Protein AF-A0A7W0Z0M8-F1 (afdb_monomer_lite)

Structure (mmCIF, N/CA/C/O backbone):
data_AF-A0A7W0Z0M8-F1
#
_entry.id   AF-A0A7W0Z0M8-F1
#
loop_
_atom_site.group_PDB
_atom_site.id
_atom_site.type_symbol
_atom_site.label_atom_id
_atom_site.label_alt_id
_atom_site.label_comp_id
_atom_site.label_asym_id
_atom_site.label_entity_id
_atom_site.label_seq_id
_atom_site.pdbx_PDB_ins_code
_atom_site.Cartn_x
_atom_site.Cartn_y
_atom_site.Cartn_z
_atom_site.occupancy
_atom_site.B_iso_or_equiv
_atom_site.auth_seq_id
_atom_site.auth_comp_id
_atom_site.auth_asym_id
_atom_site.auth_atom_id
_atom_site.pdbx_PDB_model_num
ATOM 1 N N . MET A 1 1 ? 34.530 2.577 -63.962 1.00 59.97 1 MET A N 1
ATOM 2 C CA . MET A 1 1 ? 33.610 2.706 -62.804 1.00 59.97 1 MET A CA 1
ATOM 3 C C . MET A 1 1 ? 32.925 4.060 -62.866 1.00 59.97 1 MET A C 1
ATOM 5 O O . MET A 1 1 ? 33.619 5.068 -62.829 1.00 59.97 1 MET A O 1
ATOM 9 N N . ALA A 1 2 ? 31.599 4.089 -63.018 1.00 79.44 2 ALA A N 1
ATOM 10 C CA . ALA A 1 2 ? 30.852 5.342 -63.116 1.00 79.44 2 ALA A CA 1
ATOM 11 C C . ALA A 1 2 ? 30.959 6.153 -61.800 1.00 79.44 2 ALA A C 1
ATOM 13 O O . ALA A 1 2 ? 30.924 5.547 -60.725 1.00 79.44 2 ALA A O 1
ATOM 14 N N . PRO A 1 3 ? 31.040 7.497 -61.845 1.00 77.88 3 PRO A N 1
ATOM 15 C CA . PRO A 1 3 ? 31.180 8.356 -60.658 1.00 77.88 3 PRO A CA 1
ATOM 16 C C . PRO A 1 3 ? 30.110 8.097 -59.589 1.00 77.88 3 PRO A C 1
ATOM 18 O O . PRO A 1 3 ? 30.391 8.103 -58.394 1.00 77.88 3 PRO A O 1
ATOM 21 N N . ARG A 1 4 ? 28.892 7.775 -60.038 1.00 82.06 4 ARG A N 1
ATOM 22 C CA . ARG A 1 4 ? 27.743 7.451 -59.183 1.00 82.06 4 ARG A CA 1
ATOM 23 C C . ARG A 1 4 ? 27.960 6.185 -58.351 1.00 82.06 4 ARG A C 1
ATOM 25 O O . ARG A 1 4 ? 27.564 6.154 -57.194 1.00 82.06 4 ARG A O 1
ATOM 32 N N . VAL A 1 5 ? 28.641 5.179 -58.909 1.00 89.31 5 VAL A N 1
ATOM 33 C CA . VAL A 1 5 ? 28.958 3.926 -58.201 1.00 89.31 5 VAL A CA 1
ATOM 34 C C . VAL A 1 5 ? 29.973 4.184 -57.087 1.00 89.31 5 VAL A C 1
ATOM 36 O O . VAL A 1 5 ? 29.813 3.664 -55.990 1.00 89.31 5 VAL A O 1
ATOM 39 N N . ARG A 1 6 ? 30.968 5.048 -57.333 1.00 81.75 6 ARG A N 1
ATOM 40 C CA . ARG A 1 6 ? 31.952 5.446 -56.311 1.00 81.75 6 ARG A CA 1
ATOM 41 C C . ARG A 1 6 ? 31.309 6.214 -55.158 1.00 81.75 6 ARG A C 1
ATOM 43 O O . ARG A 1 6 ? 31.577 5.913 -53.997 1.00 81.75 6 ARG A O 1
ATOM 50 N N . VAL A 1 7 ? 30.435 7.169 -55.470 1.00 90.50 7 VAL A N 1
ATOM 51 C CA . VAL A 1 7 ? 29.716 7.948 -54.450 1.00 90.50 7 VAL A CA 1
ATOM 52 C C . VAL A 1 7 ? 28.806 7.036 -53.629 1.00 90.50 7 VAL A C 1
ATOM 54 O O . VAL A 1 7 ? 28.866 7.071 -52.405 1.00 90.50 7 VAL A O 1
ATOM 57 N N . ALA A 1 8 ? 28.039 6.155 -54.279 1.00 90.69 8 ALA A N 1
ATOM 58 C CA . ALA A 1 8 ? 27.182 5.199 -53.583 1.00 90.69 8 ALA A CA 1
ATOM 59 C C . ALA A 1 8 ? 27.984 4.275 -52.651 1.00 90.69 8 ALA A C 1
ATOM 61 O O . ALA A 1 8 ? 27.578 4.066 -51.510 1.00 90.69 8 ALA A O 1
ATOM 62 N N . SER A 1 9 ? 29.151 3.783 -53.088 1.00 89.88 9 SER A N 1
ATOM 63 C CA . SER A 1 9 ? 30.009 2.946 -52.238 1.00 89.88 9 SER A CA 1
ATOM 64 C C . SER A 1 9 ? 30.570 3.692 -51.026 1.00 89.88 9 SER A C 1
ATOM 66 O O . SER A 1 9 ? 30.616 3.127 -49.938 1.00 89.88 9 SER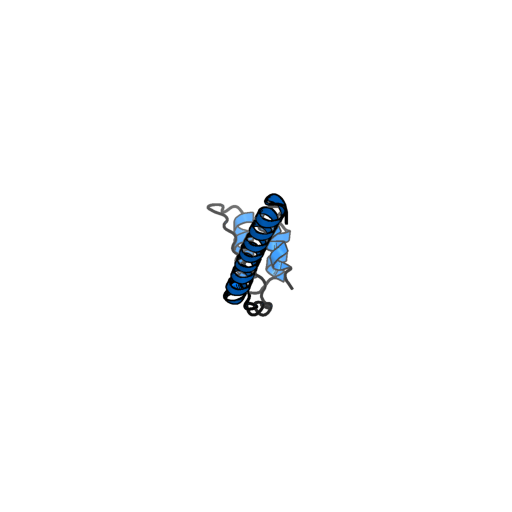 A O 1
ATOM 68 N N . LEU A 1 10 ? 30.946 4.967 -51.183 1.00 93.56 10 LEU A N 1
ATOM 69 C CA . LEU A 1 10 ? 31.437 5.784 -50.070 1.00 93.56 10 LEU A CA 1
ATOM 70 C C . LEU A 1 10 ? 30.327 6.070 -49.056 1.00 93.56 10 LEU A C 1
ATOM 72 O O . LEU A 1 10 ? 30.543 5.925 -47.857 1.00 93.56 10 LEU A O 1
ATOM 76 N N . VAL A 1 11 ? 29.129 6.419 -49.530 1.00 94.56 11 VAL A N 1
ATOM 77 C CA . VAL A 1 11 ? 27.972 6.665 -48.659 1.00 94.56 11 VAL A CA 1
ATOM 78 C C . VAL A 1 11 ? 27.586 5.401 -47.894 1.00 94.56 11 VAL A C 1
ATOM 80 O O . VAL A 1 11 ? 27.374 5.468 -46.687 1.00 94.56 11 VAL A O 1
ATOM 83 N N . ALA A 1 12 ? 27.549 4.245 -48.562 1.00 94.31 12 ALA A N 1
ATOM 84 C CA . ALA A 1 12 ? 27.242 2.973 -47.912 1.00 94.31 12 ALA A CA 1
ATOM 85 C C . ALA A 1 12 ? 28.264 2.622 -46.818 1.00 94.31 12 ALA A C 1
ATOM 87 O O . ALA A 1 12 ? 27.876 2.199 -45.730 1.00 94.31 12 ALA A O 1
ATOM 88 N N . LEU A 1 13 ? 29.556 2.852 -47.076 1.00 96.06 13 LEU A N 1
ATOM 89 C CA . LEU A 1 13 ? 30.620 2.619 -46.099 1.00 96.06 13 LEU A CA 1
ATOM 90 C C . LEU A 1 13 ? 30.467 3.525 -44.866 1.00 96.06 13 LEU A C 1
ATOM 92 O O . LEU A 1 13 ? 30.542 3.050 -43.734 1.00 96.06 13 LEU A O 1
ATOM 96 N N . VAL A 1 14 ? 30.206 4.817 -45.079 1.00 95.19 14 VAL A N 1
ATOM 97 C CA . VAL A 1 14 ? 30.008 5.790 -43.992 1.00 95.19 14 VAL A CA 1
ATOM 98 C C . VAL A 1 14 ? 28.752 5.463 -43.182 1.00 95.19 14 VAL A C 1
ATOM 100 O O . VAL 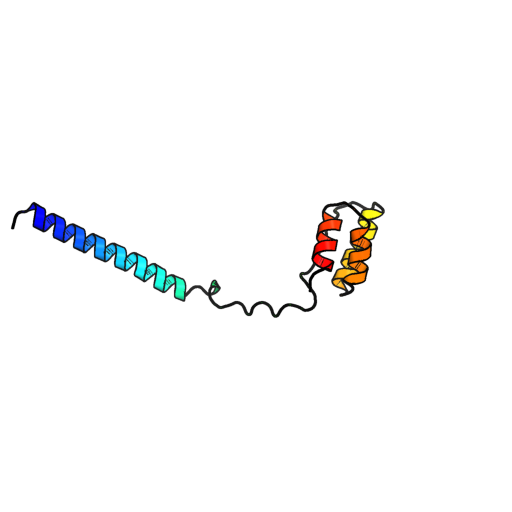A 1 14 ? 28.792 5.488 -41.953 1.00 95.19 14 VAL A O 1
ATOM 103 N N . ALA A 1 15 ? 27.652 5.106 -43.847 1.00 92.81 15 ALA A N 1
ATOM 104 C CA . ALA A 1 15 ? 26.411 4.721 -43.180 1.00 92.81 15 ALA A CA 1
ATOM 105 C C . ALA A 1 15 ? 26.590 3.461 -42.319 1.00 92.81 15 ALA A C 1
ATOM 107 O O . ALA A 1 15 ? 26.135 3.427 -41.175 1.00 92.81 15 ALA A O 1
ATOM 108 N N . ALA A 1 16 ? 27.299 2.450 -42.831 1.00 94.44 16 ALA A N 1
ATOM 109 C CA . ALA A 1 16 ? 27.606 1.236 -42.080 1.00 94.44 16 ALA A CA 1
ATOM 110 C C . ALA A 1 16 ? 28.474 1.531 -40.846 1.00 94.44 16 ALA A C 1
ATOM 112 O O . ALA A 1 16 ? 28.184 1.031 -39.760 1.00 94.44 16 ALA A O 1
ATOM 113 N N . ALA A 1 17 ? 29.492 2.387 -40.985 1.00 94.06 17 ALA A N 1
ATOM 114 C CA . ALA A 1 17 ? 30.335 2.802 -39.866 1.00 94.06 17 ALA A CA 1
ATOM 115 C C . ALA A 1 17 ? 29.528 3.533 -38.779 1.00 94.06 17 ALA A C 1
ATOM 117 O O . ALA A 1 17 ? 29.673 3.229 -37.595 1.00 94.06 17 ALA A O 1
ATOM 118 N N . ALA A 1 18 ? 28.632 4.446 -39.168 1.00 91.88 18 ALA A N 1
ATOM 119 C CA . ALA A 1 18 ? 27.767 5.160 -38.232 1.00 91.88 18 ALA A CA 1
ATOM 120 C C . ALA A 1 18 ? 26.822 4.212 -37.476 1.00 91.88 18 ALA A C 1
ATOM 122 O O . ALA A 1 18 ? 26.718 4.301 -36.254 1.00 91.88 18 ALA A O 1
ATOM 123 N N . ALA A 1 19 ? 26.182 3.269 -38.176 1.00 91.69 19 ALA A N 1
ATOM 124 C CA . ALA A 1 19 ? 25.309 2.273 -37.554 1.00 91.69 19 ALA A CA 1
ATOM 125 C C . ALA A 1 19 ? 26.071 1.355 -36.583 1.00 91.69 19 ALA A C 1
ATOM 127 O O . ALA A 1 19 ? 25.577 1.023 -35.507 1.00 91.69 19 ALA A O 1
ATOM 128 N N . MET A 1 20 ? 27.295 0.959 -36.935 1.00 90.38 20 MET A N 1
ATOM 129 C CA . MET A 1 20 ? 28.120 0.116 -36.073 1.00 90.38 20 MET A CA 1
ATOM 130 C C . MET A 1 20 ? 28.549 0.855 -34.800 1.00 90.38 20 MET A C 1
ATOM 132 O O . MET A 1 20 ? 28.525 0.274 -33.716 1.00 90.38 20 MET A O 1
ATOM 136 N N . LEU A 1 21 ? 28.879 2.145 -34.912 1.00 92.88 21 LEU A N 1
ATOM 137 C CA . LEU A 1 21 ? 29.216 2.990 -33.767 1.00 92.88 21 LEU A CA 1
ATOM 138 C C . LEU A 1 21 ? 28.030 3.181 -32.816 1.00 92.88 21 LEU A C 1
ATOM 140 O O . LEU A 1 21 ? 28.210 3.068 -31.606 1.00 92.88 21 LEU A O 1
ATOM 144 N N . THR A 1 22 ? 26.822 3.433 -33.329 1.00 89.12 22 THR A N 1
ATOM 145 C CA . THR A 1 22 ? 25.638 3.635 -32.475 1.00 89.12 22 THR A CA 1
ATOM 146 C C . THR A 1 22 ? 25.239 2.360 -31.739 1.00 89.12 22 THR A C 1
ATOM 148 O O . THR A 1 22 ? 25.023 2.401 -30.529 1.00 89.12 22 THR A O 1
ATOM 151 N N . VAL A 1 23 ? 25.205 1.215 -32.429 1.00 90.19 23 VAL A N 1
ATOM 152 C CA . VAL A 1 23 ? 24.912 -0.086 -31.804 1.00 90.19 23 VAL A CA 1
ATOM 153 C C . VAL A 1 23 ? 26.006 -0.466 -30.808 1.00 90.19 23 VAL A C 1
ATOM 155 O O . VAL A 1 23 ? 25.701 -0.894 -29.698 1.00 90.19 23 VAL A O 1
ATOM 158 N N . GLY A 1 24 ? 27.278 -0.265 -31.162 1.00 88.88 24 GLY A N 1
ATOM 159 C CA . GLY A 1 24 ? 28.406 -0.521 -30.268 1.00 88.88 24 GLY A CA 1
ATOM 160 C C . GLY A 1 24 ? 28.333 0.310 -28.987 1.00 88.88 24 GLY A C 1
ATOM 161 O O . GLY A 1 24 ? 28.473 -0.237 -27.894 1.00 88.88 24 GLY A O 1
ATOM 162 N N . ALA A 1 25 ? 28.040 1.608 -29.105 1.00 83.81 25 ALA A N 1
ATOM 163 C CA . ALA A 1 25 ? 27.859 2.496 -27.961 1.00 83.81 25 ALA A CA 1
ATOM 164 C C . ALA A 1 25 ? 26.666 2.080 -27.088 1.00 83.81 25 ALA A C 1
ATOM 166 O O . ALA A 1 25 ? 26.810 2.026 -25.871 1.00 83.81 25 ALA A O 1
ATOM 167 N N . ALA A 1 26 ? 25.524 1.728 -27.685 1.00 82.19 26 ALA A N 1
ATOM 168 C CA . ALA A 1 26 ? 24.356 1.249 -26.945 1.00 82.19 26 ALA A CA 1
ATOM 169 C C . ALA A 1 26 ? 24.650 -0.051 -26.175 1.00 82.19 26 ALA A C 1
ATOM 171 O O . ALA A 1 26 ? 24.263 -0.187 -25.017 1.00 82.19 26 ALA A O 1
ATOM 172 N N . VAL A 1 27 ? 25.381 -0.992 -26.782 1.00 87.88 27 VAL A N 1
ATOM 173 C CA . VAL A 1 27 ? 25.781 -2.245 -26.122 1.00 87.88 27 VAL A CA 1
ATOM 174 C C . VAL A 1 27 ? 26.771 -1.991 -24.987 1.00 87.88 27 VAL A C 1
ATOM 176 O O . VAL A 1 27 ? 26.644 -2.621 -23.940 1.00 87.88 27 VAL A O 1
ATOM 179 N N . LEU A 1 28 ? 27.744 -1.089 -25.162 1.00 83.19 28 LEU A N 1
ATOM 180 C CA . LEU A 1 28 ? 28.659 -0.716 -24.077 1.00 83.19 28 LEU A CA 1
ATOM 181 C C . LEU A 1 28 ? 27.901 -0.040 -22.927 1.00 83.19 28 LEU A C 1
ATOM 183 O O . LEU A 1 28 ? 28.039 -0.465 -21.787 1.00 83.19 28 LEU A O 1
ATOM 187 N N . GLN A 1 29 ? 27.035 0.930 -23.226 1.00 78.38 29 GLN A N 1
ATOM 188 C CA . GLN A 1 29 ? 26.240 1.636 -22.215 1.00 78.38 29 GLN A CA 1
ATOM 189 C C . GLN A 1 29 ? 25.273 0.709 -21.470 1.00 78.38 29 GLN A C 1
ATOM 191 O O . GLN A 1 29 ? 25.109 0.839 -20.264 1.00 78.38 29 GLN A O 1
ATOM 196 N N . SER A 1 30 ? 24.671 -0.269 -22.153 1.00 69.81 30 SER A N 1
ATOM 197 C CA . SER A 1 30 ? 23.777 -1.240 -21.512 1.00 69.81 30 SER A CA 1
ATOM 198 C C . SER A 1 30 ? 24.503 -2.192 -20.554 1.00 69.81 30 SER A C 1
ATOM 200 O O . SER A 1 30 ? 23.854 -2.794 -19.702 1.00 69.81 30 SER A O 1
ATOM 202 N N . ARG A 1 31 ? 25.824 -2.369 -20.690 1.00 65.38 31 ARG A N 1
ATOM 203 C CA . ARG A 1 31 ? 26.628 -3.206 -19.781 1.00 65.38 31 ARG A CA 1
ATOM 204 C C . ARG A 1 31 ? 26.995 -2.479 -18.494 1.00 65.38 31 ARG A C 1
ATOM 206 O O . ARG A 1 31 ? 27.125 -3.132 -17.464 1.00 65.38 31 ARG A O 1
ATOM 213 N N . ASP A 1 32 ? 27.123 -1.158 -18.562 1.00 58.78 32 ASP A N 1
ATOM 214 C CA . ASP A 1 32 ? 27.421 -0.296 -17.417 1.00 58.78 32 ASP A CA 1
ATOM 215 C C . ASP A 1 32 ? 26.160 0.184 -16.685 1.00 58.78 32 ASP A C 1
ATOM 217 O O . ASP A 1 32 ? 26.264 0.998 -15.772 1.00 58.78 32 ASP A O 1
ATOM 221 N N . ASP A 1 33 ? 24.972 -0.321 -17.040 1.00 52.53 33 ASP A N 1
ATOM 222 C CA . ASP A 1 33 ? 23.738 -0.007 -16.328 1.00 52.53 33 ASP A CA 1
ATOM 223 C C . ASP A 1 33 ? 23.672 -0.777 -14.988 1.00 52.53 33 ASP A C 1
ATOM 225 O O . ASP A 1 33 ? 23.415 -1.991 -14.975 1.00 52.53 33 ASP A O 1
ATOM 229 N N . PRO A 1 34 ? 23.846 -0.116 -13.823 1.00 53.78 34 PRO A N 1
ATOM 230 C CA . PRO A 1 34 ? 23.650 -0.757 -12.526 1.00 53.78 34 PRO A CA 1
ATOM 231 C C . PRO A 1 34 ? 22.194 -1.203 -12.297 1.00 53.78 34 PRO A C 1
ATOM 233 O O . PRO A 1 34 ? 21.946 -1.958 -11.357 1.00 53.78 34 PRO A O 1
ATOM 236 N N . SER A 1 35 ? 21.247 -0.792 -13.149 1.00 53.09 35 SER A N 1
ATOM 237 C CA . SER A 1 35 ? 19.850 -1.243 -13.167 1.00 53.09 35 SER A CA 1
ATOM 238 C C . SER A 1 35 ? 19.673 -2.646 -13.776 1.00 53.09 35 SER A C 1
ATOM 240 O O . SER A 1 35 ? 18.656 -3.293 -13.537 1.00 53.09 35 SER A O 1
ATOM 242 N N . THR A 1 36 ? 20.679 -3.164 -14.503 1.00 49.59 36 THR A N 1
ATOM 243 C CA . THR A 1 36 ? 20.714 -4.552 -15.025 1.00 49.59 36 THR A CA 1
ATOM 244 C C . THR A 1 36 ? 21.512 -5.505 -14.128 1.00 49.59 36 THR A C 1
ATOM 246 O O . THR A 1 36 ? 21.575 -6.712 -14.375 1.00 49.59 36 THR A O 1
ATOM 249 N N . ARG A 1 37 ? 22.057 -5.029 -12.999 1.00 45.50 37 ARG A N 1
ATOM 250 C CA . ARG A 1 37 ? 22.263 -5.951 -11.878 1.00 45.50 37 ARG A CA 1
ATOM 251 C C . ARG A 1 37 ? 20.866 -6.484 -11.567 1.00 45.50 37 ARG A C 1
ATOM 253 O O . ARG A 1 37 ? 19.992 -5.649 -11.336 1.00 45.50 37 ARG A O 1
ATOM 260 N N . PRO A 1 38 ? 20.608 -7.806 -11.547 1.00 45.38 38 PRO A N 1
ATOM 261 C CA . PRO A 1 38 ? 19.422 -8.273 -10.863 1.00 45.38 38 PRO A CA 1
ATOM 262 C C . PRO A 1 38 ? 19.559 -7.686 -9.463 1.00 45.38 38 PRO A C 1
ATOM 264 O O . PRO A 1 38 ? 20.424 -8.097 -8.683 1.00 45.38 38 PRO A O 1
ATOM 267 N N . THR A 1 39 ? 18.770 -6.648 -9.170 1.00 54.28 39 THR A N 1
ATOM 268 C CA . THR A 1 39 ? 18.467 -6.310 -7.792 1.00 54.28 39 THR A CA 1
ATOM 269 C C . THR A 1 39 ? 18.136 -7.660 -7.180 1.00 54.28 39 THR A C 1
ATOM 271 O O . THR A 1 39 ? 17.406 -8.425 -7.825 1.00 54.28 39 THR A O 1
ATOM 274 N N . PRO A 1 40 ? 18.757 -8.051 -6.050 1.00 48.91 40 PRO A N 1
ATOM 275 C CA . PRO A 1 40 ? 18.342 -9.273 -5.394 1.00 48.91 40 PRO A CA 1
ATOM 276 C C . PRO A 1 40 ? 16.838 -9.120 -5.288 1.00 48.91 40 PRO A C 1
ATOM 278 O O . PRO A 1 40 ? 16.408 -8.165 -4.640 1.00 48.91 40 PRO A O 1
ATOM 281 N N . VAL A 1 41 ? 16.085 -9.929 -6.051 1.00 55.31 41 VAL A N 1
ATOM 282 C CA . VAL A 1 41 ? 14.622 -9.890 -6.101 1.00 55.31 41 VAL A CA 1
ATOM 283 C C . VAL A 1 41 ? 14.272 -9.868 -4.644 1.00 55.31 41 VAL A C 1
ATOM 285 O O . VAL A 1 41 ? 14.640 -10.840 -3.978 1.00 55.31 41 VAL A O 1
ATOM 288 N N . ALA A 1 42 ? 13.811 -8.713 -4.141 1.00 53.91 42 ALA A N 1
ATOM 289 C CA . ALA A 1 42 ? 13.826 -8.440 -2.711 1.00 53.91 42 ALA A CA 1
ATOM 290 C C . ALA A 1 42 ? 13.184 -9.661 -2.085 1.00 53.91 42 ALA A C 1
ATOM 292 O O . ALA A 1 42 ? 12.029 -9.932 -2.419 1.00 53.91 42 ALA A O 1
ATOM 293 N N . ARG A 1 43 ? 14.003 -10.481 -1.393 1.00 49.56 43 ARG A N 1
ATOM 294 C CA . ARG A 1 43 ? 13.656 -11.858 -1.017 1.00 49.56 43 ARG A CA 1
ATOM 295 C C . ARG A 1 43 ? 12.232 -11.778 -0.532 1.00 49.56 43 ARG A C 1
ATOM 297 O O . ARG A 1 43 ? 12.059 -11.050 0.440 1.00 49.56 43 ARG A O 1
ATOM 304 N N . ALA A 1 44 ? 11.287 -12.387 -1.267 1.00 54.50 44 ALA A N 1
ATOM 305 C CA . ALA A 1 44 ? 9.857 -12.125 -1.120 1.00 54.50 44 ALA A CA 1
ATOM 306 C C . ALA A 1 44 ? 9.567 -11.959 0.366 1.00 54.50 44 ALA A C 1
ATOM 308 O O . ALA A 1 44 ? 9.701 -12.931 1.114 1.00 54.50 44 ALA A O 1
ATOM 309 N N . CYS A 1 45 ? 9.390 -10.708 0.813 1.00 55.84 45 CYS A N 1
ATOM 310 C CA . CYS A 1 45 ? 9.296 -10.462 2.240 1.00 55.84 45 CYS A CA 1
ATOM 311 C C . CYS A 1 45 ? 8.062 -11.247 2.681 1.00 55.84 45 CYS A C 1
ATOM 313 O O . CYS A 1 45 ? 6.988 -10.98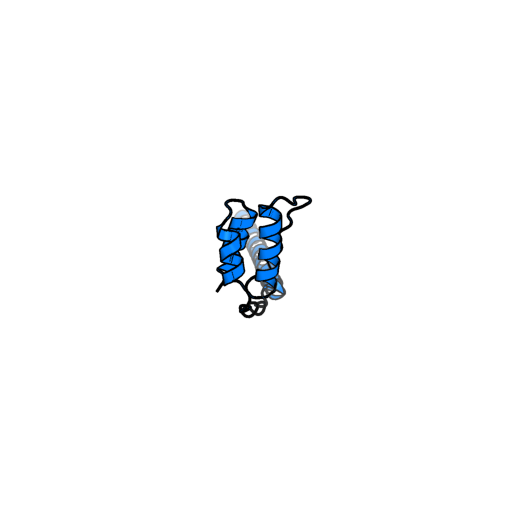2 2.140 1.00 55.84 45 CYS A O 1
ATOM 315 N N . PRO A 1 46 ? 8.184 -12.206 3.620 1.00 58.81 46 PRO A N 1
ATOM 316 C CA . PRO A 1 46 ? 7.033 -12.994 4.065 1.00 58.81 46 PRO A CA 1
ATOM 317 C C . PRO A 1 46 ? 5.918 -12.092 4.616 1.00 58.81 46 PRO A C 1
ATOM 319 O O . PRO A 1 46 ? 4.747 -12.444 4.650 1.00 58.81 46 PRO A O 1
ATOM 322 N N . SER A 1 47 ? 6.297 -10.893 5.059 1.00 64.00 47 SER A N 1
ATOM 323 C CA . SER A 1 47 ? 5.408 -9.768 5.287 1.00 64.00 47 SER A CA 1
ATOM 324 C C . SER A 1 47 ? 5.277 -8.968 3.986 1.00 64.00 47 SER A C 1
ATOM 326 O O . SER A 1 47 ? 6.231 -8.285 3.614 1.00 64.00 47 SER A O 1
ATOM 328 N N . GLY A 1 48 ? 4.130 -9.049 3.307 1.00 73.88 48 GLY A N 1
ATOM 329 C CA . GLY A 1 48 ? 3.829 -8.302 2.076 1.00 73.88 48 GLY A CA 1
ATOM 330 C C . GLY A 1 48 ? 4.131 -6.786 2.099 1.00 73.88 48 GLY A C 1
ATOM 331 O O . GLY A 1 48 ? 4.587 -6.239 3.105 1.00 73.88 48 GLY A O 1
ATOM 332 N N . PRO A 1 49 ? 3.875 -6.065 0.989 1.00 83.62 49 PRO A N 1
ATOM 333 C CA . PRO A 1 49 ? 4.315 -4.681 0.810 1.00 83.62 49 PRO A CA 1
ATOM 334 C C . PRO A 1 49 ? 3.846 -3.780 1.960 1.00 83.62 49 PRO A C 1
ATOM 336 O O . PRO A 1 49 ? 2.713 -3.953 2.416 1.00 83.62 49 PRO A O 1
ATOM 339 N N . PRO A 1 50 ? 4.644 -2.803 2.424 1.00 85.88 50 PRO A N 1
ATOM 340 C CA . PRO A 1 50 ? 4.199 -1.887 3.468 1.00 85.88 50 PRO A CA 1
ATOM 341 C C . PRO A 1 50 ? 2.946 -1.126 3.010 1.00 85.88 50 PRO A C 1
ATOM 343 O O . PRO A 1 50 ? 2.909 -0.567 1.917 1.00 85.88 50 PRO A O 1
ATOM 346 N N . LEU A 1 51 ? 1.918 -1.096 3.861 1.00 87.75 51 LEU A N 1
ATOM 347 C CA . LEU A 1 51 ? 0.666 -0.387 3.606 1.00 87.75 51 LEU A CA 1
ATOM 348 C C . LEU A 1 51 ? 0.575 0.825 4.525 1.00 87.75 51 LEU A C 1
ATOM 350 O O . LEU A 1 51 ? 0.578 0.688 5.749 1.00 87.75 51 LEU A O 1
ATOM 354 N N . ARG A 1 52 ? 0.417 2.005 3.930 1.00 87.75 52 ARG A N 1
ATOM 355 C CA . ARG A 1 52 ? 0.100 3.239 4.643 1.00 87.75 52 ARG A CA 1
ATOM 356 C C . ARG A 1 52 ? -1.075 3.901 3.938 1.00 87.75 52 ARG A C 1
ATOM 358 O O . ARG A 1 52 ? -0.985 4.215 2.758 1.00 87.75 52 ARG A O 1
ATOM 365 N N . LEU A 1 53 ? -2.181 4.050 4.658 1.00 90.94 53 LEU A N 1
ATOM 366 C CA . LEU A 1 53 ? -3.365 4.754 4.179 1.00 90.94 53 LEU A CA 1
ATOM 367 C C . LEU A 1 53 ? -3.344 6.151 4.789 1.00 90.94 53 LEU A C 1
ATOM 369 O O . LEU A 1 53 ? -3.294 6.272 6.014 1.00 90.94 53 LEU A O 1
ATOM 373 N N . ASP A 1 54 ? -3.356 7.175 3.946 1.00 89.06 54 ASP A N 1
ATOM 374 C CA . ASP A 1 54 ? -3.581 8.546 4.384 1.00 89.06 54 ASP A CA 1
ATOM 375 C C . ASP A 1 54 ? -5.077 8.841 4.277 1.00 89.06 54 ASP A C 1
ATOM 377 O O . ASP A 1 54 ? -5.657 8.774 3.195 1.00 89.06 54 ASP A O 1
ATOM 381 N N . LEU A 1 55 ? -5.710 9.085 5.421 1.00 91.19 55 LEU A N 1
ATOM 382 C CA . LEU A 1 55 ? -7.140 9.383 5.519 1.00 91.19 55 LEU A CA 1
ATOM 383 C C . LEU A 1 55 ? -7.379 10.896 5.681 1.00 91.19 55 LEU A C 1
ATOM 385 O O . LEU A 1 55 ? -8.518 11.331 5.859 1.00 91.19 55 LEU A O 1
ATOM 389 N N . GLY A 1 56 ? -6.314 11.705 5.633 1.00 88.62 56 GLY A N 1
ATOM 390 C CA . GLY A 1 56 ? -6.358 13.136 5.893 1.00 88.62 56 GLY A CA 1
ATOM 391 C C . GLY A 1 56 ? -6.907 13.441 7.287 1.00 88.62 56 GLY A C 1
ATOM 392 O O . GLY A 1 56 ? -6.483 12.862 8.284 1.00 88.62 56 GLY A O 1
ATOM 393 N N . VAL A 1 57 ? -7.881 14.352 7.348 1.00 90.31 57 VAL A N 1
ATOM 394 C CA . VAL A 1 57 ? -8.548 14.787 8.591 1.00 90.31 57 VAL A CA 1
ATOM 395 C C . VAL A 1 57 ? -9.845 14.022 8.895 1.00 90.31 57 VAL A C 1
ATOM 397 O O . VAL A 1 57 ? -10.608 14.428 9.771 1.00 90.31 57 VAL A O 1
ATOM 400 N N . ARG A 1 58 ? -10.145 12.934 8.169 1.00 90.62 58 ARG A N 1
ATOM 401 C CA . ARG A 1 58 ? -11.349 12.126 8.426 1.00 90.62 58 ARG A CA 1
ATOM 402 C C . ARG A 1 58 ? -11.218 11.337 9.729 1.00 90.62 58 ARG A C 1
ATOM 404 O O . ARG A 1 58 ? -10.279 10.565 9.895 1.00 90.62 58 ARG A O 1
ATOM 411 N N . ASP A 1 59 ? -12.226 11.460 10.593 1.00 93.00 59 ASP A N 1
ATOM 412 C CA . ASP A 1 59 ? -12.357 10.693 11.849 1.00 93.00 59 ASP A CA 1
ATOM 413 C C . ASP A 1 59 ? -13.714 9.962 11.972 1.00 93.00 59 ASP A C 1
ATOM 415 O O . ASP A 1 59 ? -14.178 9.547 13.044 1.00 93.00 59 ASP A O 1
ATOM 419 N N . ASP A 1 60 ? -14.385 9.776 10.834 1.00 94.81 60 ASP A N 1
ATOM 420 C CA . ASP A 1 60 ? -15.599 8.975 10.756 1.00 94.81 60 ASP A CA 1
ATOM 421 C C . ASP A 1 60 ? -15.349 7.512 11.210 1.00 94.81 60 ASP A C 1
ATOM 423 O O . ASP A 1 60 ? -14.203 7.047 11.288 1.00 94.81 60 ASP A O 1
ATOM 427 N N . PRO A 1 61 ? -16.401 6.754 11.579 1.00 96.12 61 PRO A N 1
ATOM 428 C CA . PRO A 1 61 ? -16.237 5.391 12.087 1.00 96.12 61 PRO A CA 1
ATOM 429 C C . PRO A 1 61 ? -15.474 4.456 11.139 1.00 96.12 61 PRO A C 1
ATOM 431 O O . PRO A 1 61 ? -14.778 3.551 11.612 1.00 96.12 61 PRO A O 1
ATOM 434 N N . GLU A 1 62 ? -15.591 4.671 9.825 1.00 95.38 62 GLU A N 1
ATOM 435 C CA . GLU A 1 62 ? -14.827 3.942 8.818 1.00 95.38 62 GLU A CA 1
ATOM 436 C C . GLU A 1 62 ? -13.354 4.348 8.865 1.00 95.38 62 GLU A C 1
ATOM 438 O O . GLU A 1 62 ? -12.506 3.473 9.023 1.00 95.38 62 GLU A O 1
ATOM 443 N N . ALA A 1 63 ? -13.031 5.642 8.836 1.00 96.56 63 ALA A N 1
ATOM 444 C CA . ALA A 1 63 ? -11.652 6.121 8.916 1.00 96.56 63 ALA A CA 1
ATOM 445 C C . ALA A 1 63 ? -10.921 5.593 10.167 1.00 96.56 63 ALA A C 1
ATOM 447 O O . ALA A 1 63 ? -9.814 5.052 10.075 1.00 96.56 63 ALA A O 1
ATOM 448 N N . ARG A 1 64 ? -11.578 5.606 11.333 1.00 95.94 64 ARG A N 1
ATOM 449 C CA . ARG A 1 64 ? -11.036 5.000 12.564 1.00 95.94 64 ARG A CA 1
ATOM 450 C C . ARG A 1 64 ? -10.832 3.492 12.440 1.00 95.94 64 ARG A C 1
ATOM 452 O O . ARG A 1 64 ? -9.863 2.952 12.975 1.00 95.94 64 ARG A O 1
ATOM 459 N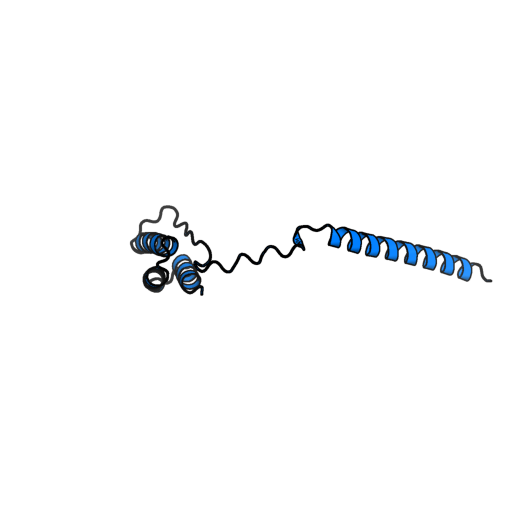 N . ALA A 1 65 ? -11.735 2.787 11.763 1.00 96.56 65 ALA A N 1
ATOM 460 C CA . ALA A 1 65 ? -11.584 1.357 11.517 1.00 96.56 65 ALA A CA 1
ATOM 461 C C . ALA A 1 65 ? -10.429 1.055 10.549 1.00 96.56 65 ALA A C 1
ATOM 463 O O . ALA A 1 65 ? -9.654 0.138 10.819 1.00 96.56 65 ALA A O 1
ATOM 464 N N . LEU A 1 66 ? -10.270 1.844 9.485 1.00 96.44 66 LEU A N 1
ATOM 465 C CA . LEU A 1 66 ? -9.183 1.721 8.512 1.00 96.44 66 LEU A CA 1
ATOM 466 C C . LEU A 1 66 ? -7.817 2.032 9.135 1.00 96.44 66 LEU A C 1
ATOM 468 O O . LEU A 1 66 ? -6.863 1.298 8.891 1.00 96.44 66 LEU A O 1
ATOM 472 N N . SER A 1 67 ? -7.733 3.040 10.007 1.00 95.31 67 SER A N 1
ATOM 473 C CA . SER A 1 67 ? -6.519 3.353 10.776 1.00 95.31 67 SER A CA 1
ATOM 474 C C . SER A 1 67 ? -6.131 2.216 11.733 1.00 95.31 67 SER A C 1
ATOM 476 O O . SER A 1 67 ? -4.976 1.799 11.811 1.00 95.31 67 SER A O 1
ATOM 478 N N . ARG A 1 68 ? -7.110 1.595 12.404 1.00 95.19 68 ARG A N 1
ATOM 479 C CA . ARG A 1 68 ? -6.839 0.379 13.191 1.00 95.19 68 ARG A CA 1
ATOM 480 C C . ARG A 1 68 ? -6.394 -0.789 12.308 1.00 95.19 68 ARG A C 1
ATOM 482 O O . ARG A 1 68 ? -5.488 -1.528 12.688 1.00 95.19 68 ARG A O 1
ATOM 489 N N . ALA A 1 69 ? -7.013 -0.972 11.143 1.00 95.75 69 ALA A N 1
ATOM 490 C CA . ALA A 1 69 ? -6.675 -2.043 10.209 1.00 95.75 69 ALA A CA 1
ATOM 491 C C . ALA A 1 69 ? -5.264 -1.892 9.624 1.00 95.75 69 ALA A C 1
ATOM 493 O O . ALA A 1 69 ? -4.548 -2.888 9.517 1.00 95.75 69 ALA A O 1
ATOM 494 N N . SER A 1 70 ? -4.828 -0.668 9.313 1.00 94.25 70 SER A N 1
ATOM 495 C CA . SER A 1 70 ? -3.458 -0.401 8.867 1.00 94.25 70 SER A CA 1
ATOM 496 C C . SER A 1 70 ? -2.440 -0.730 9.966 1.00 94.25 70 SER A C 1
ATOM 498 O O . SER A 1 70 ? -1.442 -1.390 9.686 1.00 94.25 70 SER A O 1
ATOM 500 N N . GLY A 1 71 ? -2.738 -0.413 11.231 1.00 93.75 71 GLY A N 1
ATOM 501 C CA . GLY A 1 71 ? -1.928 -0.840 12.378 1.00 93.75 71 GLY A CA 1
ATOM 502 C C . GLY A 1 71 ? -1.877 -2.365 12.562 1.00 93.75 71 GLY A C 1
ATOM 503 O O . GLY A 1 71 ? -0.830 -2.925 12.888 1.00 93.75 71 GLY A O 1
ATOM 504 N N . LEU A 1 72 ? -2.984 -3.075 12.315 1.00 93.69 72 LEU A N 1
ATOM 505 C CA . LEU A 1 72 ? -3.000 -4.544 12.305 1.00 93.69 72 LEU A CA 1
ATOM 506 C C . LEU A 1 72 ? -2.124 -5.113 11.181 1.00 93.69 72 LEU A C 1
ATOM 508 O O . LEU A 1 72 ? -1.393 -6.071 11.424 1.00 93.69 72 LEU A O 1
ATOM 512 N N . TYR A 1 73 ? -2.183 -4.524 9.987 1.00 92.06 73 TYR A N 1
ATOM 513 C CA . TYR A 1 73 ? -1.380 -4.939 8.839 1.00 92.06 73 TYR A CA 1
ATOM 514 C C . TYR A 1 73 ? 0.117 -4.714 9.087 1.00 92.06 73 TYR A C 1
ATOM 516 O O . TYR A 1 73 ? 0.908 -5.638 8.918 1.00 92.06 73 TYR A O 1
ATOM 524 N N . ALA A 1 74 ? 0.494 -3.530 9.580 1.00 90.56 74 ALA A N 1
ATOM 525 C CA . ALA A 1 74 ? 1.875 -3.206 9.941 1.00 90.56 74 ALA A CA 1
ATOM 526 C C . ALA A 1 74 ? 2.425 -4.127 11.046 1.00 90.56 74 ALA A C 1
ATOM 528 O O . ALA A 1 74 ? 3.600 -4.474 11.037 1.00 90.56 74 ALA A O 1
ATOM 529 N N . GLY A 1 75 ? 1.566 -4.573 11.967 1.00 89.88 75 GLY A N 1
ATOM 530 C CA . GLY A 1 75 ? 1.906 -5.552 13.002 1.00 89.88 75 GLY A CA 1
ATOM 531 C C . GLY A 1 75 ? 1.919 -7.014 12.538 1.00 89.88 75 GLY A C 1
ATOM 532 O O . GLY A 1 75 ? 1.903 -7.898 13.391 1.00 89.88 75 GLY A O 1
ATOM 533 N N . GLY A 1 76 ? 1.867 -7.290 11.229 1.00 89.19 76 GLY A N 1
ATOM 534 C CA . GLY A 1 76 ? 1.911 -8.652 10.682 1.00 89.19 76 GLY A CA 1
ATOM 535 C C . GLY A 1 76 ? 0.643 -9.475 10.925 1.00 89.19 76 GLY A C 1
ATOM 536 O O . GLY A 1 76 ? 0.683 -10.698 10.884 1.00 89.19 76 GLY A O 1
ATOM 537 N N . ARG A 1 77 ? -0.497 -8.833 11.212 1.00 91.50 77 ARG A N 1
ATOM 538 C CA . ARG A 1 77 ? -1.796 -9.498 11.422 1.00 91.50 77 ARG A CA 1
ATOM 539 C C . ARG A 1 77 ? -2.694 -9.312 10.201 1.00 91.50 77 ARG A C 1
ATOM 541 O O . ARG A 1 77 ? -3.784 -8.740 10.304 1.00 91.50 77 ARG A O 1
ATOM 548 N N . GLN A 1 78 ? -2.250 -9.804 9.045 1.00 91.12 78 GLN A N 1
ATOM 549 C CA . GLN A 1 78 ? -2.907 -9.585 7.751 1.00 91.12 78 GLN A CA 1
ATOM 550 C C . GLN A 1 78 ? -4.341 -10.130 7.737 1.00 91.12 78 GLN A C 1
ATOM 552 O O . GLN A 1 78 ? -5.250 -9.438 7.287 1.00 91.12 78 GLN A O 1
ATOM 557 N N . ALA A 1 79 ? -4.590 -11.311 8.317 1.00 92.38 79 ALA A N 1
ATOM 558 C CA . ALA A 1 79 ? -5.934 -11.896 8.378 1.00 92.38 79 ALA A CA 1
ATOM 559 C C . ALA A 1 79 ? -6.937 -11.015 9.150 1.00 92.38 79 ALA A C 1
ATOM 561 O O . ALA A 1 79 ? -8.078 -10.828 8.717 1.00 92.38 79 ALA A O 1
ATOM 562 N N . ASN A 1 80 ? -6.502 -10.424 10.268 1.00 94.69 80 ASN A N 1
ATOM 563 C CA . ASN A 1 80 ? -7.33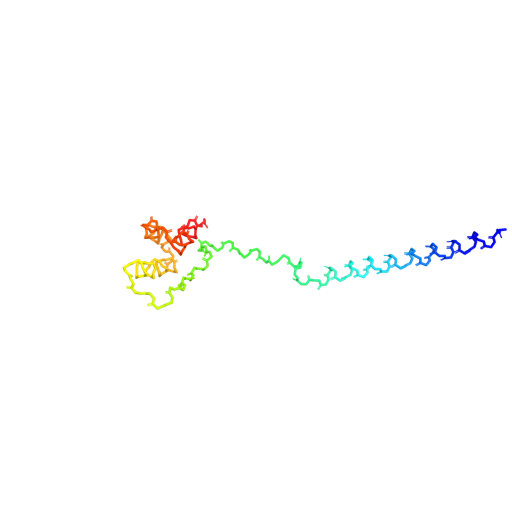4 -9.517 11.060 1.00 94.69 80 ASN A CA 1
ATOM 564 C C . ASN A 1 80 ? -7.549 -8.187 10.334 1.00 94.69 80 ASN A C 1
ATOM 566 O O . ASN A 1 80 ? -8.679 -7.706 10.274 1.00 94.69 80 ASN A O 1
ATOM 570 N N . ALA A 1 81 ? -6.496 -7.629 9.730 1.00 94.88 81 ALA A N 1
ATOM 571 C CA . ALA A 1 81 ? -6.597 -6.421 8.916 1.00 94.88 81 ALA A CA 1
ATOM 572 C C . ALA A 1 81 ? -7.583 -6.613 7.750 1.00 94.88 81 ALA A C 1
ATOM 574 O O . ALA A 1 81 ? -8.487 -5.799 7.562 1.00 94.88 81 ALA A O 1
ATOM 575 N N . ARG A 1 82 ? -7.492 -7.746 7.038 1.00 94.69 82 ARG A N 1
ATOM 576 C CA . ARG A 1 82 ? -8.377 -8.099 5.917 1.00 94.69 82 ARG A CA 1
ATOM 577 C C . ARG A 1 82 ? -9.846 -8.109 6.319 1.00 94.69 82 ARG A C 1
ATOM 579 O O . ARG A 1 82 ? -10.676 -7.601 5.574 1.00 94.69 82 ARG A O 1
ATOM 586 N N . ARG A 1 83 ? -10.178 -8.670 7.489 1.00 96.50 83 ARG A N 1
ATOM 587 C CA . ARG A 1 83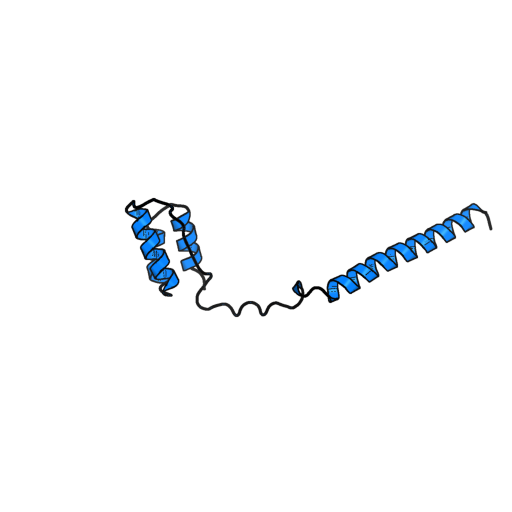 ? -11.561 -8.697 8.000 1.00 96.50 83 ARG A CA 1
ATOM 588 C C . ARG A 1 83 ? -12.124 -7.297 8.222 1.00 96.50 83 ARG A C 1
ATOM 590 O O . ARG A 1 83 ? -13.301 -7.080 7.961 1.00 96.50 83 ARG A O 1
ATOM 597 N N . VAL A 1 84 ? -11.302 -6.364 8.702 1.00 96.75 84 VAL A N 1
ATOM 598 C CA . VAL A 1 84 ? -11.732 -4.978 8.923 1.00 96.75 84 VAL A CA 1
ATOM 599 C C . VAL A 1 84 ? -11.888 -4.244 7.593 1.00 96.75 84 VAL A C 1
ATOM 601 O O . VAL A 1 84 ? -12.919 -3.615 7.378 1.00 96.75 84 VAL A O 1
ATOM 604 N N . PHE A 1 85 ? -10.922 -4.379 6.679 1.00 96.44 85 PHE A N 1
ATOM 605 C CA . PHE A 1 85 ? -10.995 -3.777 5.346 1.00 96.44 85 PHE A CA 1
ATOM 606 C C . PHE A 1 85 ? -12.203 -4.271 4.541 1.00 96.44 85 PHE A C 1
ATOM 608 O O . PHE A 1 85 ? -12.902 -3.471 3.933 1.00 96.44 85 PHE A O 1
ATOM 615 N N . ALA A 1 86 ? -12.519 -5.567 4.604 1.00 96.38 86 ALA A N 1
ATOM 616 C CA . ALA A 1 86 ? -13.640 -6.159 3.871 1.00 96.38 86 ALA A CA 1
ATOM 617 C C . ALA A 1 86 ? -15.030 -5.651 4.303 1.00 96.38 86 ALA A C 1
ATOM 619 O O . ALA A 1 86 ? -16.013 -5.926 3.620 1.00 96.38 86 ALA A O 1
ATOM 620 N N . ARG A 1 87 ? -15.135 -4.927 5.426 1.00 96.81 87 ARG A N 1
ATOM 621 C CA . ARG A 1 87 ? -16.402 -4.352 5.900 1.00 96.81 87 ARG A CA 1
ATOM 622 C C . ARG A 1 87 ? -16.820 -3.102 5.116 1.00 96.81 87 ARG A C 1
ATOM 624 O O . ARG A 1 87 ? -17.985 -2.723 5.187 1.00 96.81 87 ARG A O 1
ATOM 631 N N . PHE A 1 88 ? -15.894 -2.466 4.399 1.00 96.50 88 PHE A N 1
ATOM 632 C CA . PHE A 1 88 ? -16.110 -1.168 3.764 1.00 96.50 88 PHE A CA 1
ATOM 633 C C . PHE A 1 88 ? -15.869 -1.216 2.249 1.00 96.50 88 PHE A C 1
ATOM 635 O O . PHE A 1 88 ? -15.069 -2.008 1.756 1.00 96.50 88 PHE A O 1
ATOM 642 N N . GLY A 1 89 ? -16.578 -0.359 1.507 1.00 95.12 89 GLY A N 1
ATOM 643 C CA . GLY A 1 89 ? -16.519 -0.288 0.038 1.00 95.12 89 GLY A CA 1
ATOM 644 C C . GLY A 1 89 ? -15.594 0.799 -0.526 1.00 95.12 89 GLY A C 1
ATOM 645 O O . GLY A 1 89 ? -15.443 0.898 -1.748 1.00 95.12 89 GLY A O 1
ATOM 646 N N . SER A 1 90 ? -14.982 1.618 0.334 1.00 95.00 90 SER A N 1
ATOM 647 C CA . SER A 1 90 ? -14.085 2.703 -0.077 1.00 95.00 90 SER A CA 1
ATOM 648 C C . SER A 1 90 ? -12.847 2.195 -0.824 1.00 95.00 90 SER A C 1
ATOM 650 O O . SER A 1 90 ? -12.534 0.998 -0.850 1.00 95.00 90 SER A O 1
ATOM 652 N N . LEU A 1 91 ? -12.152 3.106 -1.508 1.00 94.88 91 LEU A N 1
ATOM 653 C CA . LEU A 1 91 ? -10.943 2.768 -2.260 1.00 94.88 91 LEU A CA 1
ATOM 654 C C . LEU A 1 91 ? -9.854 2.249 -1.317 1.00 94.88 91 LEU A C 1
ATOM 656 O O . LEU A 1 91 ? -9.247 1.212 -1.569 1.00 94.88 91 LEU A O 1
ATOM 660 N N . GLU A 1 92 ? -9.663 2.944 -0.206 1.00 94.62 92 GLU A N 1
ATOM 661 C CA . GLU A 1 92 ? -8.700 2.657 0.846 1.00 94.62 92 GLU A CA 1
ATOM 662 C C . GLU A 1 92 ? -8.961 1.276 1.455 1.00 94.62 92 GLU A C 1
ATOM 664 O O . GLU A 1 92 ? -8.029 0.489 1.639 1.00 94.62 92 GLU A O 1
ATOM 669 N N . ALA A 1 93 ? -10.234 0.936 1.682 1.00 96.38 93 ALA A N 1
ATOM 670 C CA . ALA A 1 93 ? -10.643 -0.389 2.131 1.00 96.38 93 ALA A CA 1
ATOM 671 C C . ALA A 1 93 ? -10.315 -1.483 1.104 1.00 96.38 93 ALA A C 1
ATOM 673 O O . ALA A 1 93 ? -9.751 -2.519 1.459 1.00 96.38 93 ALA A O 1
ATOM 674 N N . ARG A 1 94 ? -10.601 -1.257 -0.183 1.00 96.12 94 ARG A N 1
ATOM 675 C CA . ARG A 1 94 ? -10.293 -2.223 -1.252 1.00 96.12 94 ARG A CA 1
ATOM 676 C C . ARG A 1 94 ? -8.791 -2.437 -1.430 1.00 96.12 94 ARG A C 1
ATOM 678 O O . ARG A 1 94 ? -8.356 -3.583 -1.544 1.00 96.12 94 ARG A O 1
ATOM 685 N N . VAL A 1 95 ? -8.003 -1.363 -1.401 1.00 95.00 95 VAL A N 1
ATOM 686 C CA . VAL A 1 95 ? -6.534 -1.423 -1.456 1.00 95.00 95 VAL A CA 1
ATOM 687 C C . VAL A 1 95 ? -5.989 -2.182 -0.247 1.00 95.00 95 VAL A C 1
ATOM 689 O O . VAL A 1 95 ? -5.198 -3.112 -0.409 1.00 95.00 95 VAL A O 1
ATOM 692 N N . GLY A 1 96 ? -6.468 -1.860 0.958 1.00 94.00 96 GLY A N 1
ATOM 693 C CA . GLY A 1 96 ? -6.076 -2.555 2.181 1.00 94.00 96 GLY A CA 1
ATOM 694 C C . GLY A 1 96 ? -6.421 -4.046 2.161 1.00 94.00 96 GLY A C 1
ATOM 695 O O . GLY A 1 96 ? -5.595 -4.876 2.536 1.00 94.00 96 GLY A O 1
ATOM 696 N N . ALA A 1 97 ? -7.605 -4.415 1.666 1.00 94.75 97 ALA A N 1
ATOM 697 C CA . ALA A 1 97 ? -8.014 -5.812 1.525 1.00 94.75 97 ALA A CA 1
ATOM 698 C C . ALA A 1 97 ? -7.156 -6.580 0.506 1.00 94.75 97 ALA A C 1
ATOM 700 O O . ALA A 1 97 ? -6.846 -7.751 0.736 1.00 94.75 97 ALA A O 1
ATOM 701 N N . ALA A 1 98 ? -6.768 -5.933 -0.597 1.00 93.25 98 ALA A N 1
ATOM 702 C CA . ALA A 1 98 ? -5.907 -6.526 -1.616 1.00 93.25 98 ALA A CA 1
ATOM 703 C C . ALA A 1 98 ? -4.500 -6.806 -1.068 1.00 93.25 98 ALA A C 1
ATOM 705 O O . ALA A 1 98 ? -4.008 -7.927 -1.192 1.00 93.25 98 ALA A O 1
ATOM 706 N N . LEU A 1 99 ? -3.896 -5.825 -0.393 1.00 92.06 99 LEU A N 1
ATOM 707 C CA . LEU A 1 99 ? -2.581 -5.964 0.242 1.00 92.06 99 LEU A CA 1
ATOM 708 C C . LEU A 1 99 ? -2.597 -6.983 1.384 1.00 92.06 99 LEU A C 1
ATOM 710 O O . LEU A 1 99 ? -1.699 -7.808 1.492 1.00 92.06 99 LEU A O 1
ATOM 714 N N . ALA A 1 100 ? -3.658 -7.019 2.191 1.00 92.19 100 ALA A N 1
ATOM 715 C CA . ALA A 1 100 ? -3.824 -8.017 3.250 1.00 92.19 100 ALA A CA 1
ATOM 716 C C . ALA A 1 100 ? -4.009 -9.461 2.739 1.00 92.19 100 ALA A C 1
ATOM 718 O O . ALA A 1 100 ? -4.046 -10.389 3.546 1.00 92.19 100 ALA A O 1
ATOM 719 N N . ARG A 1 101 ? -4.149 -9.668 1.424 1.00 90.94 101 ARG A N 1
ATOM 720 C CA . ARG A 1 101 ? -4.202 -10.989 0.777 1.00 90.94 101 ARG A CA 1
ATOM 721 C C . ARG A 1 101 ? -2.865 -11.386 0.140 1.00 90.94 101 ARG A C 1
ATOM 723 O O . ARG A 1 101 ? -2.819 -12.392 -0.563 1.00 90.94 101 ARG A O 1
ATOM 730 N N . TRP A 1 102 ? -1.820 -10.587 0.337 1.00 84.75 102 TRP A N 1
ATOM 731 C CA . TRP A 1 102 ? -0.489 -10.878 -0.177 1.00 84.75 102 TRP A CA 1
ATOM 732 C C . TRP A 1 102 ? 0.061 -12.186 0.431 1.00 84.75 102 TRP A C 1
ATOM 734 O O . TRP A 1 102 ? -0.120 -12.379 1.638 1.00 84.75 102 TRP A O 1
ATOM 744 N N . PRO A 1 103 ? 0.653 -13.080 -0.386 1.00 72.19 103 PRO A N 1
ATOM 745 C CA . PRO A 1 103 ? 1.191 -14.369 0.055 1.00 72.19 103 PRO A CA 1
ATOM 746 C C . PRO A 1 103 ? 2.464 -14.251 0.898 1.00 72.19 103 PRO A C 1
ATOM 748 O O . PRO A 1 103 ? 3.246 -13.299 0.672 1.00 72.19 103 PRO A O 1
#

pLDDT: mean 84.56, std 15.02, range [45.38, 96.81]

Radius of gyration: 28.86 Å; chains: 1; bounding box: 50×29×76 Å

Foldseek 3Di:
DDPVVVVVVVVVVVVVVVVCVVVVVVVVVVVPPPVPPPPPPPPCPPLFDQDDDDPDPDPPPLVVLLVVLSVCSVVVNLVVSLVSLVVDDDPSSVVSNVRSPRD

Secondary structure (DSSP, 8-state):
--HHHHHHHHHHHHHHHHHHHHHHHHHHHHHS-GGGS--------SS-S------TT--SHHHHHHHHHHHHHHTT-HHHHHHHHTT--SHHHHHHHHHTT--

Sequence (103 aa):
MAPRVRVASLVALVAAAAAMLTVGAAVLQSRDDPSTRPTPVARACPSGPPLRLDLGVRDDPEARALSRASGLYAGGRQANARRVFARFGSLEARVGAALARWP